Protein AF-A0A2V9H809-F1 (afdb_monomer_lite)

pLDDT: mean 92.18, std 8.25, range [39.31, 98.19]

Secondary structure (DSSP, 8-state):
-TT------------S--B-EEEEE-SS-PPPTTPPEEEEEESSBGGGTB-EEEEEEEEEEE--SS-GGG-EEEEEEEEEEEEEE-GGGSSS---EEETTEEEEEP--TTBEEEEEEEEEETTEEEEEEEE--B-TT--

Radius of gyration: 18.17 Å; chains: 1; bounding box: 41×40×56 Å

Sequence (139 aa):
MLAGRPATEQCIVIDGVNFLNNADIDGQNLPPAGAPNIMMAAGGTQLTEIFDDDGIYFWKVHVDWNNPANTKANGPVKINVAPYHYLCNGQLTSCVPQPSTERRLDVQGDKIMQRLVYRKIAGHESIVAAHSVATQGGG

Foldseek 3Di:
DVVPDDDDDADDDDPQFFDKAWEDEDDDDDDPPPFFIKIKFDDFHLVVLGFKDQWIWIWGFDQDPPDSVPGDTDDGDTDGHHIFGFDVSAFPDFPADDPPDPGGDTHHQRTWDPDFYWDADPNDIDTDIDHDTDDPPDD

Structure (mmCIF, N/CA/C/O backbone):
data_AF-A0A2V9H809-F1
#
_entry.id   AF-A0A2V9H809-F1
#
loop_
_atom_site.group_PDB
_atom_site.id
_atom_site.type_symbol
_atom_site.label_atom_id
_atom_site.label_alt_id
_atom_site.label_comp_id
_atom_site.label_asym_id
_atom_site.label_entity_id
_atom_site.label_seq_id
_atom_site.pdbx_PDB_ins_code
_atom_site.Cartn_x
_atom_site.Cartn_y
_atom_site.Cartn_z
_atom_site.occupancy
_atom_site.B_iso_or_equiv
_atom_site.auth_seq_id
_atom_site.auth_comp_id
_atom_site.auth_asym_id
_atom_site.auth_atom_id
_atom_site.pdbx_PDB_model_num
ATOM 1 N N . MET A 1 1 ? -16.547 19.263 5.463 1.00 62.09 1 MET A N 1
ATOM 2 C CA . MET A 1 1 ? -16.317 18.611 4.156 1.00 62.09 1 MET A CA 1
ATOM 3 C C . MET A 1 1 ? -17.289 19.096 3.080 1.00 62.09 1 MET A C 1
ATOM 5 O O . MET A 1 1 ? -16.838 19.861 2.250 1.00 62.09 1 MET A O 1
ATOM 9 N N . LEU A 1 2 ? -18.600 18.809 3.108 1.00 78.19 2 LEU A N 1
ATOM 10 C CA . LEU A 1 2 ? -19.526 19.343 2.076 1.00 78.19 2 LEU A CA 1
ATOM 11 C C . LEU A 1 2 ? -19.952 20.809 2.292 1.00 78.19 2 LEU A C 1
ATOM 13 O O . LEU A 1 2 ? -20.200 21.531 1.337 1.00 78.19 2 LEU A O 1
ATOM 17 N N . ALA A 1 3 ? -19.994 21.265 3.546 1.00 89.12 3 ALA A N 1
ATOM 18 C CA . ALA A 1 3 ? -20.375 22.636 3.906 1.00 89.12 3 ALA A CA 1
ATOM 19 C C . ALA A 1 3 ? -19.175 23.589 4.114 1.00 89.12 3 ALA A C 1
ATOM 21 O O . ALA A 1 3 ? -19.344 24.644 4.716 1.00 89.12 3 ALA A O 1
ATOM 22 N N . GLY A 1 4 ? -17.952 23.190 3.732 1.00 90.75 4 GLY A N 1
ATOM 23 C CA . GLY A 1 4 ? -16.748 24.038 3.839 1.00 90.75 4 GLY A CA 1
ATOM 24 C C . GLY A 1 4 ? -16.302 24.437 5.256 1.00 90.75 4 GLY A C 1
ATOM 25 O O . GLY A 1 4 ? -15.462 25.314 5.411 1.00 90.75 4 GLY A O 1
ATOM 26 N N . ARG A 1 5 ? -16.861 23.826 6.306 1.00 93.06 5 ARG A N 1
ATOM 27 C CA . ARG A 1 5 ? -16.477 24.107 7.700 1.00 93.06 5 ARG A CA 1
ATOM 28 C C . ARG A 1 5 ? -15.109 23.499 8.048 1.00 93.06 5 ARG A C 1
ATOM 30 O O . ARG A 1 5 ? -14.780 22.465 7.454 1.00 93.06 5 ARG A O 1
ATOM 37 N N . PRO A 1 6 ? -14.376 24.070 9.029 1.00 91.12 6 PRO A N 1
ATOM 38 C CA . PRO A 1 6 ? -13.157 23.469 9.565 1.00 91.12 6 PRO A CA 1
ATOM 39 C C . PRO A 1 6 ? -13.363 21.995 9.926 1.00 91.12 6 PRO A C 1
ATOM 41 O O . PRO A 1 6 ? -14.422 21.619 10.436 1.00 91.12 6 PRO A O 1
ATOM 44 N N . ALA A 1 7 ? -12.358 21.173 9.644 1.00 89.06 7 ALA A N 1
ATOM 45 C CA . ALA A 1 7 ? -12.336 19.751 9.956 1.00 89.06 7 ALA A CA 1
ATOM 46 C C . ALA A 1 7 ? -11.057 19.420 10.727 1.00 89.06 7 ALA A C 1
ATOM 48 O O . ALA A 1 7 ? -10.037 20.086 10.559 1.00 89.06 7 ALA A O 1
ATOM 49 N N . THR A 1 8 ? -11.129 18.399 11.573 1.00 89.50 8 THR A N 1
ATOM 50 C CA . THR A 1 8 ? -9.966 17.802 12.227 1.00 89.50 8 THR A CA 1
ATOM 51 C C . THR A 1 8 ? -9.469 16.619 11.402 1.00 89.50 8 THR A C 1
ATOM 53 O O . THR A 1 8 ? -10.262 15.911 10.779 1.00 89.50 8 THR A O 1
ATOM 56 N N . GLU A 1 9 ? -8.158 16.393 11.411 1.00 92.12 9 GLU A N 1
ATOM 57 C CA . GLU A 1 9 ? -7.523 15.230 10.791 1.00 92.12 9 GLU A CA 1
ATOM 58 C C . GLU A 1 9 ? -6.769 14.399 11.833 1.00 92.12 9 GLU A C 1
ATOM 60 O O . GLU A 1 9 ? -6.405 14.889 12.904 1.00 92.12 9 GLU A O 1
ATOM 65 N N . GLN A 1 10 ? -6.588 13.117 11.528 1.00 93.00 10 GLN A N 1
ATOM 66 C CA . GLN A 1 10 ? -5.767 12.187 12.293 1.00 93.00 10 GLN A CA 1
ATOM 67 C C . GLN A 1 10 ? -4.742 11.595 11.331 1.00 93.00 10 GLN A C 1
ATOM 69 O O . GLN A 1 10 ? -5.122 11.040 10.299 1.00 93.00 10 GLN A O 1
ATOM 74 N N . CYS A 1 11 ? -3.461 11.718 11.666 1.00 92.19 11 CYS A N 1
ATOM 75 C CA . CYS A 1 11 ? -2.364 11.348 10.778 1.00 92.19 11 CYS A CA 1
ATOM 76 C C . CYS A 1 11 ? -1.537 10.223 11.400 1.00 92.19 11 CYS A C 1
ATOM 78 O O . CYS A 1 11 ? -1.145 10.297 12.563 1.00 92.19 11 CYS A O 1
ATOM 80 N N . ILE A 1 12 ? -1.256 9.192 10.606 1.00 93.06 12 ILE A N 1
ATOM 81 C CA . ILE A 1 12 ? -0.362 8.088 10.959 1.00 93.06 12 ILE A CA 1
ATOM 82 C C . ILE A 1 12 ? 0.718 8.034 9.883 1.00 93.06 12 ILE A C 1
ATOM 84 O O . ILE A 1 12 ? 0.398 8.038 8.695 1.00 93.06 12 ILE A O 1
ATOM 88 N N . VAL A 1 13 ? 1.982 7.964 10.293 1.00 92.56 13 VAL A N 1
ATOM 89 C CA . VAL A 1 13 ? 3.104 7.754 9.374 1.00 92.56 13 VAL A CA 1
ATOM 90 C C . VAL A 1 13 ? 3.405 6.260 9.312 1.00 92.56 13 VAL A C 1
ATOM 92 O O . VAL A 1 13 ? 3.632 5.629 10.343 1.00 92.56 13 VAL A O 1
ATOM 95 N N . ILE A 1 14 ? 3.395 5.702 8.104 1.00 92.69 14 ILE A N 1
ATOM 96 C CA . ILE A 1 14 ? 3.872 4.349 7.807 1.00 92.69 14 ILE A CA 1
ATOM 97 C C . ILE A 1 14 ? 5.044 4.533 6.847 1.00 92.69 14 ILE A C 1
ATOM 99 O O . ILE A 1 14 ? 4.851 5.032 5.742 1.00 92.69 14 ILE A O 1
ATOM 103 N N . ASP A 1 15 ? 6.247 4.197 7.301 1.00 89.69 15 ASP A N 1
ATOM 104 C CA . ASP A 1 15 ? 7.482 4.386 6.536 1.00 89.69 15 ASP A CA 1
ATOM 105 C C . ASP A 1 15 ? 7.862 3.117 5.757 1.00 89.69 15 ASP A C 1
ATOM 107 O O . ASP A 1 15 ? 7.429 2.014 6.102 1.00 89.69 15 ASP A O 1
ATOM 111 N N . GLY A 1 16 ? 8.671 3.275 4.707 1.00 87.12 16 GLY A N 1
ATOM 112 C CA . GLY A 1 16 ? 9.229 2.162 3.935 1.00 87.12 16 GLY A CA 1
ATOM 113 C C . GLY A 1 16 ? 8.188 1.302 3.214 1.00 87.12 16 GLY A C 1
ATOM 114 O O . GLY A 1 16 ? 8.413 0.111 3.020 1.00 87.12 16 GLY A O 1
ATOM 115 N N . VAL A 1 17 ? 7.044 1.883 2.851 1.00 89.88 17 VAL A N 1
ATOM 116 C CA . VAL A 1 17 ? 5.959 1.213 2.126 1.00 89.88 17 VAL A CA 1
ATOM 117 C C . VAL A 1 17 ? 5.736 1.868 0.765 1.00 89.88 17 VAL A C 1
ATOM 119 O O . VAL A 1 17 ? 5.942 3.072 0.610 1.00 89.88 17 VAL A O 1
ATOM 122 N N . ASN A 1 18 ? 5.285 1.085 -0.219 1.00 88.25 18 ASN A N 1
ATOM 123 C CA . ASN A 1 18 ? 4.789 1.628 -1.484 1.00 88.25 18 ASN A CA 1
ATOM 124 C C . ASN A 1 18 ? 3.419 2.319 -1.295 1.00 88.25 18 ASN A C 1
ATOM 126 O O . ASN A 1 18 ? 3.081 2.862 -0.244 1.00 88.25 18 ASN A O 1
ATOM 130 N N . PHE A 1 19 ? 2.586 2.296 -2.332 1.00 91.94 19 PHE A N 1
ATOM 131 C CA . PHE A 1 19 ? 1.287 2.954 -2.337 1.00 91.94 19 PHE A CA 1
ATOM 132 C C . PHE A 1 19 ? 0.267 2.193 -1.487 1.00 91.94 19 PHE A C 1
ATOM 134 O O . PHE A 1 19 ? -0.110 1.061 -1.794 1.00 91.94 19 PHE A O 1
ATOM 141 N N . LEU A 1 20 ? -0.187 2.852 -0.422 1.00 93.94 20 LEU A N 1
ATOM 142 C CA . LEU A 1 20 ? -1.209 2.361 0.491 1.00 93.94 20 LEU A CA 1
ATOM 143 C C . LEU A 1 20 ? -2.606 2.587 -0.091 1.00 93.94 20 LEU A C 1
ATOM 145 O O . LEU A 1 20 ? -3.042 3.729 -0.253 1.00 93.94 20 LEU A O 1
ATOM 149 N N . ASN A 1 21 ? -3.345 1.505 -0.313 1.00 95.56 21 ASN A N 1
ATOM 150 C CA . ASN A 1 21 ? -4.757 1.580 -0.672 1.00 95.56 21 ASN A CA 1
ATOM 151 C C . ASN A 1 21 ? -5.627 1.195 0.522 1.00 95.56 21 ASN A C 1
ATOM 153 O O . ASN A 1 21 ? -5.323 0.251 1.248 1.00 95.56 21 ASN A O 1
ATOM 157 N N . ASN A 1 22 ? -6.741 1.903 0.701 1.00 95.56 22 ASN A N 1
ATOM 158 C CA . ASN A 1 22 ? -7.767 1.551 1.679 1.00 95.56 22 ASN A CA 1
ATOM 159 C C . ASN A 1 22 ? -8.801 0.621 1.043 1.00 95.56 22 ASN A C 1
ATOM 161 O O . ASN A 1 22 ? -9.184 0.821 -0.112 1.00 95.56 22 ASN A O 1
ATOM 165 N N . ALA A 1 23 ? -9.270 -0.365 1.806 1.00 95.94 23 ALA A N 1
ATOM 166 C CA . ALA A 1 23 ? -10.410 -1.178 1.420 1.00 95.94 23 ALA A CA 1
ATOM 167 C C . ALA A 1 23 ? -11.677 -0.317 1.367 1.00 95.94 23 ALA A C 1
ATOM 169 O O . ALA A 1 23 ? -11.961 0.448 2.287 1.00 95.94 23 ALA A O 1
ATOM 170 N N . ASP A 1 24 ? -12.445 -0.466 0.293 1.00 94.00 24 ASP A N 1
ATOM 171 C CA . ASP A 1 24 ? -13.741 0.180 0.132 1.00 94.00 24 ASP A CA 1
ATOM 172 C C . ASP A 1 24 ? -14.845 -0.872 0.008 1.00 94.00 24 ASP A C 1
ATOM 174 O O . ASP A 1 24 ? -14.655 -1.936 -0.591 1.00 94.00 24 ASP A O 1
ATOM 178 N N . ILE A 1 25 ? -16.000 -0.576 0.596 1.00 94.94 25 ILE A N 1
ATOM 179 C CA . ILE A 1 25 ? -17.137 -1.491 0.652 1.00 94.94 25 ILE A CA 1
ATOM 180 C C . ILE A 1 25 ? -17.813 -1.503 -0.717 1.00 94.94 25 ILE A C 1
ATOM 182 O O . ILE A 1 25 ? -18.140 -0.456 -1.275 1.00 94.94 25 ILE A O 1
ATOM 186 N N . ASP A 1 26 ? -18.047 -2.698 -1.249 1.00 91.94 26 ASP A N 1
ATOM 187 C CA . ASP A 1 26 ? -18.862 -2.894 -2.441 1.00 91.94 26 ASP A CA 1
ATOM 188 C C . ASP A 1 26 ? -20.025 -3.842 -2.132 1.00 91.94 26 ASP A C 1
ATOM 190 O O . ASP A 1 26 ? -19.840 -5.002 -1.750 1.00 91.94 26 ASP A O 1
ATOM 194 N N . GLY A 1 27 ? -21.241 -3.320 -2.272 1.00 89.6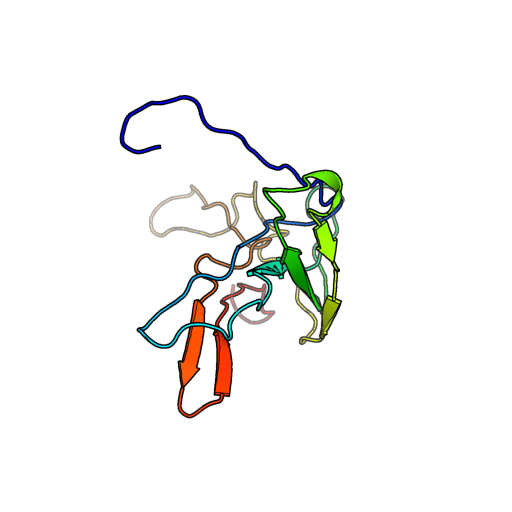9 27 GLY A N 1
ATOM 195 C CA . GLY A 1 27 ? -22.480 -3.966 -1.851 1.00 89.69 27 GLY A CA 1
ATOM 196 C C . GLY A 1 27 ? -23.062 -3.397 -0.552 1.00 89.69 27 GLY A C 1
ATOM 197 O O . GLY A 1 27 ? -22.602 -2.395 -0.013 1.00 89.69 27 GLY A O 1
ATOM 198 N N . GLN A 1 28 ? -24.133 -4.032 -0.070 1.00 91.69 28 GLN A N 1
ATOM 199 C CA . GLN A 1 28 ? -24.921 -3.549 1.077 1.00 91.69 28 GLN A CA 1
ATOM 200 C C . GLN A 1 28 ? -24.543 -4.211 2.410 1.00 91.69 28 GLN A C 1
ATOM 202 O O . GLN A 1 28 ? -24.911 -3.717 3.475 1.00 91.69 28 GLN A O 1
ATOM 207 N N . ASN A 1 29 ? -23.818 -5.331 2.370 1.00 94.12 29 ASN A N 1
ATOM 208 C CA . ASN A 1 29 ? -23.407 -6.039 3.576 1.00 94.12 29 ASN A CA 1
ATOM 209 C C . ASN A 1 29 ? -22.165 -5.375 4.170 1.00 94.12 29 ASN A C 1
ATOM 211 O O . ASN A 1 29 ? -21.072 -5.472 3.614 1.00 94.12 29 ASN A O 1
ATOM 215 N N . LEU A 1 30 ? -22.347 -4.726 5.316 1.00 93.69 30 LEU A N 1
ATOM 216 C CA . LEU A 1 30 ? -21.277 -4.033 6.021 1.00 93.69 30 LEU A CA 1
ATOM 217 C C . LEU A 1 30 ? -20.354 -5.012 6.777 1.00 93.69 30 LEU A C 1
ATOM 219 O O . LEU A 1 30 ? -20.802 -6.093 7.198 1.00 93.69 30 LEU A O 1
ATOM 223 N N . PRO A 1 31 ? -19.088 -4.618 7.016 1.00 94.12 31 PRO A N 1
ATOM 224 C CA . PRO A 1 31 ? -18.249 -5.256 8.020 1.00 94.12 31 PRO A CA 1
ATOM 225 C C . PRO A 1 31 ? -18.933 -5.294 9.396 1.00 94.12 31 PRO A C 1
ATOM 227 O O . PRO A 1 31 ? -19.768 -4.433 9.695 1.00 94.12 31 PRO A O 1
ATOM 230 N N . PRO A 1 32 ? -18.599 -6.270 10.260 1.00 92.62 32 PRO A N 1
ATOM 231 C CA . PRO A 1 32 ? -19.052 -6.270 11.647 1.00 92.62 32 PRO A CA 1
ATOM 232 C C . PRO A 1 32 ? -18.730 -4.947 12.355 1.00 92.62 32 PRO A C 1
ATOM 234 O O . PRO A 1 32 ? -17.702 -4.319 12.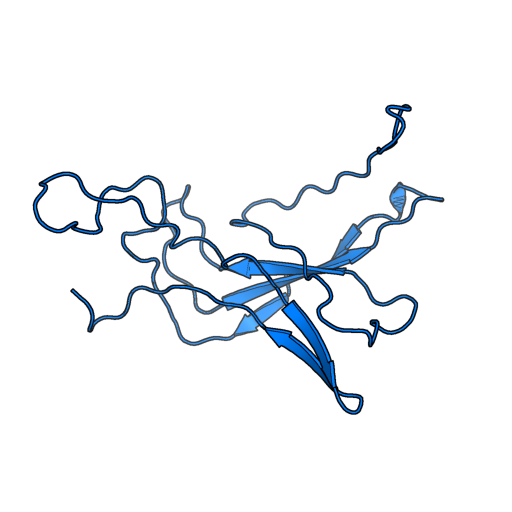095 1.00 92.62 32 PRO A O 1
ATOM 237 N N . ALA A 1 33 ? -19.589 -4.536 13.288 1.00 92.56 33 ALA A N 1
ATOM 238 C CA . ALA A 1 33 ? -19.342 -3.342 14.089 1.00 92.56 33 ALA A CA 1
ATOM 239 C C . ALA A 1 33 ? -17.991 -3.450 14.819 1.00 92.56 33 ALA A C 1
ATOM 241 O O . ALA A 1 33 ? -17.689 -4.468 15.440 1.00 92.56 33 ALA A O 1
ATOM 242 N N . GLY A 1 34 ? -17.178 -2.396 14.729 1.00 90.19 34 GLY A N 1
ATOM 243 C CA . GLY A 1 34 ? -15.836 -2.360 15.316 1.00 90.19 34 GLY A CA 1
ATOM 244 C C . GLY A 1 34 ? -14.741 -3.026 14.475 1.00 90.19 34 GLY A C 1
ATOM 245 O O . GLY A 1 34 ? -13.587 -3.027 14.904 1.00 90.19 34 GLY A O 1
ATOM 246 N N . ALA A 1 35 ? -15.054 -3.561 13.289 1.00 92.88 35 ALA A N 1
ATOM 247 C CA . ALA A 1 35 ? -14.028 -4.044 12.371 1.00 92.88 35 ALA A CA 1
ATOM 248 C C . ALA A 1 35 ? -13.053 -2.905 11.999 1.00 92.88 35 ALA A C 1
ATOM 250 O O . ALA A 1 35 ? -13.493 -1.783 11.729 1.00 92.88 35 ALA A O 1
ATOM 251 N N . PRO A 1 36 ? -11.731 -3.160 11.989 1.00 94.25 36 PRO A N 1
ATOM 252 C CA . PRO A 1 36 ? -10.760 -2.167 11.549 1.00 94.25 36 PRO A CA 1
ATOM 253 C C . PRO A 1 36 ? -10.875 -1.936 10.039 1.00 94.25 36 PRO A C 1
ATOM 255 O O . PRO A 1 36 ? -11.246 -2.842 9.291 1.00 94.25 36 PRO A O 1
ATOM 258 N N . ASN A 1 37 ? -10.467 -0.755 9.579 1.00 95.12 37 ASN A N 1
ATOM 259 C CA . ASN A 1 37 ? -10.218 -0.546 8.157 1.00 95.12 37 ASN A CA 1
ATOM 260 C C . ASN A 1 37 ? -8.972 -1.346 7.746 1.00 95.12 37 ASN A C 1
ATOM 262 O O . ASN A 1 37 ? -7.967 -1.336 8.461 1.00 95.12 37 ASN A O 1
ATOM 266 N N . ILE A 1 38 ? -9.030 -2.034 6.609 1.00 97.06 38 ILE A N 1
ATOM 267 C CA . ILE A 1 38 ? -7.876 -2.749 6.063 1.00 97.06 38 ILE A CA 1
ATOM 268 C C . ILE A 1 38 ? -7.225 -1.877 5.002 1.00 97.06 38 ILE A C 1
ATOM 270 O O . ILE A 1 38 ? -7.868 -1.445 4.050 1.00 97.06 38 ILE A O 1
ATOM 274 N N . MET A 1 39 ? -5.932 -1.648 5.170 1.00 97.06 39 MET A N 1
ATOM 275 C CA . MET A 1 39 ? -5.090 -0.966 4.199 1.00 97.06 39 MET A CA 1
ATOM 276 C C . MET A 1 39 ? -4.088 -1.971 3.645 1.00 97.06 39 MET A C 1
ATOM 278 O O . MET A 1 39 ? -3.553 -2.755 4.426 1.00 97.06 39 MET A O 1
ATOM 282 N N . MET A 1 40 ? -3.846 -1.986 2.335 1.00 97.69 40 MET A N 1
ATOM 283 C CA . MET A 1 40 ? -2.909 -2.926 1.707 1.00 97.69 40 MET A CA 1
ATOM 284 C C . MET A 1 40 ? -1.951 -2.219 0.752 1.00 97.69 40 MET A C 1
ATOM 286 O O . MET A 1 40 ? -2.320 -1.223 0.128 1.00 97.69 40 MET A O 1
ATOM 290 N N . ALA A 1 41 ? -0.748 -2.771 0.616 1.00 96.62 41 ALA A N 1
ATOM 291 C CA . ALA A 1 41 ? 0.264 -2.353 -0.349 1.00 96.62 41 ALA A CA 1
ATOM 292 C C . ALA A 1 41 ? 1.046 -3.563 -0.878 1.00 96.62 41 ALA A C 1
ATOM 294 O O . ALA A 1 41 ? 1.130 -4.607 -0.221 1.00 96.62 41 ALA A O 1
ATOM 295 N N . ALA A 1 42 ? 1.609 -3.416 -2.077 1.00 95.75 42 ALA A N 1
ATOM 296 C CA . ALA A 1 42 ? 2.576 -4.369 -2.605 1.00 95.75 42 ALA A CA 1
ATOM 297 C C . ALA A 1 42 ? 3.881 -4.273 -1.800 1.00 95.75 42 ALA A C 1
ATOM 299 O O . ALA A 1 42 ? 4.199 -3.214 -1.253 1.00 95.75 42 ALA A O 1
ATOM 300 N N . GLY A 1 43 ? 4.608 -5.382 -1.726 1.00 95.50 43 GLY A N 1
ATOM 301 C CA . GLY A 1 43 ? 5.993 -5.443 -1.269 1.00 95.50 43 GLY A CA 1
ATOM 302 C C . GLY A 1 43 ? 7.000 -4.860 -2.246 1.00 95.50 43 GLY A C 1
ATOM 303 O O . GLY A 1 43 ? 6.621 -4.613 -3.383 1.00 95.50 43 GLY A O 1
ATOM 304 N N . GLY A 1 44 ? 8.256 -4.718 -1.814 1.00 94.06 44 GLY A N 1
ATOM 305 C CA . GLY A 1 44 ? 9.329 -3.989 -2.504 1.00 94.06 44 GLY A CA 1
ATOM 306 C C . GLY A 1 44 ? 9.410 -2.513 -2.088 1.00 94.06 44 GLY A C 1
ATOM 307 O O . GLY A 1 44 ? 8.535 -2.022 -1.382 1.00 94.06 44 GLY A O 1
ATOM 308 N N . THR A 1 45 ? 10.440 -1.792 -2.539 1.00 92.56 45 THR A N 1
ATOM 309 C CA . THR A 1 45 ? 10.628 -0.349 -2.288 1.00 92.56 45 THR A CA 1
ATOM 310 C C . THR A 1 45 ? 11.400 0.272 -3.452 1.00 92.56 45 THR A C 1
ATOM 312 O O . THR A 1 45 ? 12.631 0.227 -3.503 1.00 92.56 45 THR A O 1
ATOM 315 N N . GLN A 1 46 ? 10.682 0.880 -4.400 1.00 91.38 46 GLN A N 1
ATOM 316 C CA . GLN A 1 46 ? 11.285 1.338 -5.657 1.00 91.38 46 GLN A CA 1
ATOM 317 C C . GLN A 1 46 ? 12.388 2.389 -5.462 1.00 91.38 46 GLN A C 1
ATOM 319 O O . GLN A 1 46 ? 13.427 2.325 -6.115 1.00 91.38 46 GLN A O 1
ATOM 324 N N . LEU A 1 47 ? 12.181 3.361 -4.567 1.00 90.00 47 LEU A N 1
ATOM 325 C CA . LEU A 1 47 ? 13.138 4.456 -4.346 1.00 90.00 47 LEU A CA 1
ATOM 326 C C . LEU A 1 47 ? 14.468 3.986 -3.735 1.00 90.00 47 LEU A C 1
ATOM 328 O O . LEU A 1 47 ? 15.433 4.745 -3.731 1.00 90.00 47 LEU A O 1
ATOM 332 N N . THR A 1 48 ? 14.523 2.750 -3.235 1.00 92.75 48 THR A N 1
ATOM 333 C CA . THR A 1 48 ? 15.742 2.096 -2.742 1.00 92.75 48 THR A CA 1
ATOM 334 C C . THR A 1 48 ? 16.148 0.907 -3.614 1.00 92.75 48 THR A C 1
ATOM 336 O O . THR A 1 48 ? 16.866 0.031 -3.146 1.00 92.75 48 THR A O 1
ATOM 339 N N . GLU A 1 49 ? 15.662 0.860 -4.856 1.00 93.75 49 GLU A N 1
ATOM 340 C CA . GLU A 1 49 ? 16.002 -0.145 -5.871 1.00 93.75 49 GLU A CA 1
ATOM 341 C C . GLU A 1 49 ? 15.663 -1.599 -5.491 1.00 93.75 49 GLU A C 1
ATOM 343 O O . GLU A 1 49 ? 16.311 -2.545 -5.934 1.00 93.75 49 GLU A O 1
ATOM 348 N N . ILE A 1 50 ? 14.616 -1.793 -4.681 1.00 94.88 50 ILE A N 1
ATOM 349 C CA . ILE A 1 50 ? 14.090 -3.119 -4.337 1.00 94.88 50 ILE A CA 1
ATOM 350 C C . ILE A 1 50 ? 12.822 -3.352 -5.159 1.00 94.88 50 ILE A C 1
ATOM 352 O O . ILE A 1 50 ? 11.769 -2.790 -4.852 1.00 94.88 50 ILE A O 1
ATOM 356 N N . PHE A 1 51 ? 12.928 -4.167 -6.207 1.00 94.81 51 PHE A N 1
ATOM 357 C CA . PHE A 1 51 ? 11.849 -4.396 -7.181 1.00 94.81 51 PHE A CA 1
ATOM 358 C C . PHE A 1 51 ? 11.235 -5.800 -7.109 1.00 94.81 51 PHE A C 1
ATOM 360 O O . PHE A 1 51 ? 10.256 -6.076 -7.802 1.00 94.81 51 PHE A O 1
ATOM 367 N N . ASP A 1 52 ? 11.809 -6.673 -6.282 1.00 95.75 52 ASP A N 1
ATOM 368 C CA . ASP A 1 52 ? 11.367 -8.046 -6.052 1.00 95.75 52 ASP A CA 1
ATOM 369 C C . ASP A 1 52 ? 10.747 -8.182 -4.655 1.00 95.75 52 ASP A C 1
ATOM 371 O O . ASP A 1 52 ? 11.268 -7.634 -3.682 1.00 95.75 52 ASP A O 1
ATOM 375 N N . ASP A 1 53 ? 9.663 -8.947 -4.540 1.00 96.44 53 ASP A N 1
ATOM 376 C CA . ASP A 1 53 ? 9.118 -9.419 -3.260 1.00 96.44 53 ASP A CA 1
ATOM 377 C C . ASP A 1 53 ? 8.272 -10.685 -3.509 1.00 96.44 53 ASP A C 1
ATOM 379 O O . ASP A 1 53 ? 8.000 -11.089 -4.640 1.00 96.44 53 ASP A O 1
ATOM 383 N N . ASP A 1 54 ? 7.846 -11.332 -2.437 1.00 96.62 54 ASP A N 1
ATOM 384 C CA . ASP A 1 54 ? 6.919 -12.465 -2.413 1.00 96.62 54 ASP A CA 1
ATOM 385 C C . ASP A 1 54 ? 5.775 -12.219 -1.407 1.00 96.62 54 ASP A C 1
ATOM 387 O O . ASP A 1 54 ? 5.097 -13.140 -0.942 1.00 96.62 54 ASP A O 1
ATOM 391 N N . GLY A 1 55 ? 5.556 -10.949 -1.053 1.00 96.56 55 GLY A N 1
ATOM 392 C CA . GLY A 1 55 ? 4.577 -10.505 -0.071 1.00 96.56 55 GLY A CA 1
ATOM 393 C C . GLY A 1 55 ? 3.643 -9.410 -0.568 1.00 96.56 55 GLY A C 1
ATOM 394 O O . GLY A 1 55 ? 4.061 -8.425 -1.164 1.00 96.56 55 GLY A O 1
ATOM 395 N N . ILE A 1 56 ? 2.367 -9.538 -0.211 1.00 97.19 56 ILE A N 1
ATOM 396 C CA . ILE A 1 56 ? 1.435 -8.410 -0.129 1.00 97.19 56 ILE A CA 1
ATOM 397 C C . ILE A 1 56 ? 1.234 -8.075 1.344 1.00 97.19 56 ILE A C 1
ATOM 399 O O . ILE A 1 56 ? 1.014 -8.971 2.156 1.00 97.19 56 ILE A O 1
ATOM 403 N N . TYR A 1 57 ? 1.291 -6.802 1.713 1.00 97.56 57 TYR A N 1
ATOM 404 C CA . TYR A 1 57 ? 1.278 -6.389 3.114 1.00 97.56 57 TYR A CA 1
ATOM 405 C C . TYR A 1 57 ? -0.016 -5.668 3.442 1.00 97.56 57 TYR A C 1
ATOM 407 O O . TYR A 1 57 ? -0.528 -4.897 2.628 1.00 97.56 57 TYR A O 1
ATOM 415 N N . PHE A 1 58 ? -0.551 -5.913 4.637 1.00 97.56 58 PHE A N 1
ATOM 416 C CA . PHE A 1 58 ? -1.720 -5.191 5.116 1.00 97.56 58 PHE A CA 1
ATOM 417 C C . PHE A 1 58 ? -1.570 -4.671 6.541 1.00 97.56 58 PHE A C 1
ATOM 419 O O . PHE A 1 58 ? -0.848 -5.229 7.369 1.00 97.56 58 PHE A O 1
ATOM 426 N N . TRP A 1 59 ? -2.327 -3.617 6.827 1.00 97.94 59 TRP A N 1
ATOM 427 C CA . TRP A 1 59 ? -2.449 -2.987 8.131 1.00 97.94 59 TRP A CA 1
ATOM 428 C C . TRP A 1 59 ? -3.915 -2.928 8.540 1.00 97.94 59 TRP A C 1
ATOM 430 O O . TRP A 1 59 ? -4.809 -2.717 7.719 1.00 97.94 59 TRP A O 1
ATOM 440 N N . LYS A 1 60 ? -4.154 -3.083 9.840 1.00 97.38 60 LYS A N 1
ATOM 441 C CA . LYS A 1 60 ? -5.445 -2.818 10.478 1.00 97.38 60 LYS A CA 1
ATOM 442 C C . LYS A 1 60 ? -5.418 -1.403 11.034 1.00 97.38 60 LYS A C 1
ATOM 444 O O . LYS A 1 60 ? -4.741 -1.151 12.032 1.00 97.38 60 LYS A O 1
ATOM 449 N N . VAL A 1 61 ? -6.150 -0.502 10.398 1.00 96.44 61 VAL A N 1
ATOM 450 C CA . VAL A 1 61 ? -6.243 0.905 10.779 1.00 96.44 61 VAL A CA 1
ATOM 451 C C . VAL A 1 61 ? -7.468 1.118 11.658 1.00 96.44 61 VAL A C 1
ATOM 453 O O . VAL A 1 61 ? -8.585 0.723 11.316 1.00 96.44 61 VAL A O 1
ATOM 456 N N . HIS A 1 62 ? -7.246 1.757 12.800 1.00 94.69 62 HIS A N 1
ATOM 457 C CA . HIS A 1 62 ? -8.283 2.182 13.724 1.00 94.69 62 HIS A CA 1
ATOM 458 C C . HIS A 1 62 ? -8.108 3.670 14.022 1.00 94.69 62 HIS A C 1
ATOM 460 O O . HIS A 1 62 ? -7.009 4.100 14.370 1.00 94.69 62 HIS A O 1
ATOM 466 N N . VAL A 1 63 ? -9.194 4.432 13.897 1.00 93.94 63 VAL A N 1
ATOM 467 C CA . VAL A 1 63 ? -9.239 5.861 14.221 1.00 93.94 63 VAL A CA 1
ATOM 468 C C . VAL A 1 63 ? -10.121 6.053 15.447 1.00 93.94 63 VAL A C 1
ATOM 470 O O . VAL A 1 63 ? -11.271 5.613 15.451 1.00 93.94 63 VAL A O 1
ATOM 473 N N . ASP A 1 64 ? -9.589 6.733 16.457 1.00 93.06 64 ASP A N 1
ATOM 474 C CA . ASP A 1 64 ? -10.306 7.131 17.665 1.00 93.06 64 ASP A CA 1
ATOM 475 C C . ASP A 1 64 ? -10.389 8.662 17.708 1.00 93.06 64 ASP A C 1
ATOM 477 O O . ASP A 1 64 ? -9.415 9.364 17.977 1.00 93.06 64 ASP A O 1
ATOM 481 N N . TRP A 1 65 ? -11.578 9.185 17.409 1.00 91.94 65 TRP A N 1
ATOM 482 C CA . TRP A 1 65 ? -11.838 10.625 17.400 1.00 91.94 65 TRP A CA 1
ATOM 483 C C . TRP A 1 65 ? -12.011 11.219 18.802 1.00 91.94 65 TRP A C 1
ATOM 485 O O . TRP A 1 65 ? -11.883 12.431 18.959 1.00 91.94 65 TRP A O 1
ATOM 495 N N . ASN A 1 66 ? -12.302 10.390 19.811 1.00 94.81 66 ASN A N 1
ATOM 496 C CA . ASN A 1 66 ? -12.449 10.840 21.195 1.00 94.81 66 ASN A CA 1
ATOM 497 C C . ASN A 1 66 ? -11.087 10.921 21.887 1.00 94.81 66 ASN A C 1
ATOM 499 O O . ASN A 1 66 ? -10.846 11.833 22.676 1.00 94.81 66 ASN A O 1
ATOM 503 N N . ASN A 1 67 ? -10.196 9.977 21.580 1.00 95.25 67 ASN A N 1
ATOM 504 C CA . ASN A 1 67 ? -8.822 9.966 22.056 1.00 95.25 67 ASN A CA 1
ATOM 505 C C . ASN A 1 67 ? -7.840 9.762 20.888 1.00 95.25 67 ASN A C 1
ATOM 507 O O . ASN A 1 67 ? -7.465 8.626 20.595 1.00 95.25 67 ASN A O 1
ATOM 511 N N . PRO A 1 68 ? -7.359 10.854 20.262 1.00 94.12 68 PRO A N 1
ATOM 512 C CA . PRO A 1 68 ? -6.400 10.814 19.157 1.00 94.12 68 PRO A CA 1
ATOM 513 C C . PRO A 1 68 ? -5.173 9.922 19.391 1.00 94.12 68 PRO A C 1
ATOM 515 O O . PRO A 1 68 ? -4.693 9.285 18.457 1.00 94.12 68 PRO A O 1
ATOM 518 N N . ALA A 1 69 ? -4.693 9.808 20.636 1.00 94.31 69 ALA A N 1
ATOM 519 C CA . ALA A 1 69 ? -3.538 8.973 20.977 1.00 94.31 69 ALA A CA 1
ATOM 520 C C . ALA A 1 69 ? -3.789 7.462 20.792 1.00 94.31 69 ALA A C 1
ATOM 522 O O . ALA A 1 69 ? -2.839 6.683 20.730 1.00 94.31 69 ALA A O 1
ATOM 523 N N . ASN A 1 70 ? -5.053 7.037 20.695 1.00 94.31 70 ASN A N 1
ATOM 524 C CA . ASN A 1 70 ? -5.434 5.653 20.417 1.00 94.31 70 ASN A CA 1
ATOM 525 C C . ASN A 1 70 ? -5.527 5.338 18.912 1.00 94.31 70 ASN A C 1
ATOM 527 O O . ASN A 1 70 ? -5.679 4.164 18.552 1.00 94.31 70 ASN A O 1
ATOM 531 N N . THR A 1 71 ? -5.446 6.347 18.037 1.00 95.19 71 THR A N 1
ATOM 532 C CA . THR A 1 71 ? -5.454 6.163 16.580 1.00 95.19 71 THR A CA 1
ATOM 533 C C . THR A 1 71 ? -4.164 5.480 16.136 1.00 95.19 71 THR A C 1
ATOM 535 O O . THR A 1 71 ? -3.066 5.947 16.430 1.00 95.19 71 THR A O 1
ATOM 538 N N . LYS A 1 72 ? -4.284 4.342 15.443 1.00 95.31 72 LYS A N 1
ATOM 539 C CA . LYS A 1 72 ? -3.133 3.505 15.077 1.00 95.31 72 LYS A CA 1
ATOM 540 C C . LYS A 1 72 ? -3.374 2.648 13.843 1.00 95.31 72 LYS A C 1
ATOM 542 O O . LYS A 1 72 ? -4.492 2.201 13.581 1.00 95.31 72 LYS A O 1
ATOM 547 N N . ALA A 1 73 ? -2.286 2.354 13.138 1.00 96.69 73 ALA A N 1
ATOM 548 C CA . ALA A 1 73 ? -2.216 1.328 12.108 1.00 96.69 73 ALA A CA 1
ATOM 549 C C . ALA A 1 73 ? -1.376 0.163 12.643 1.00 96.69 73 ALA A C 1
ATOM 551 O O . ALA A 1 73 ? -0.184 0.314 12.887 1.00 96.69 73 ALA A O 1
ATOM 552 N N . ASN A 1 74 ? -1.998 -0.996 12.852 1.00 96.69 74 ASN A N 1
ATOM 553 C CA . ASN A 1 74 ? -1.294 -2.194 13.309 1.00 96.69 74 ASN A CA 1
ATOM 554 C C . ASN A 1 74 ? -0.870 -3.033 12.100 1.00 96.69 74 ASN A C 1
ATOM 556 O O . ASN A 1 74 ? -1.725 -3.426 11.305 1.00 96.69 74 ASN A O 1
ATOM 560 N N . GLY A 1 75 ? 0.422 -3.330 11.984 1.00 95.12 75 GLY A N 1
ATOM 561 C CA . GLY A 1 75 ? 1.013 -4.084 10.879 1.00 95.12 75 GLY A CA 1
ATOM 562 C C . GLY A 1 75 ? 2.484 -3.693 10.659 1.00 95.12 75 GLY A C 1
ATOM 563 O O . GLY A 1 75 ? 3.062 -3.059 11.542 1.00 95.12 75 GLY A O 1
ATOM 564 N N . PRO A 1 76 ? 3.070 -4.030 9.496 1.00 96.56 76 PRO A N 1
ATOM 565 C CA . PRO A 1 76 ? 2.455 -4.830 8.438 1.00 96.56 76 PRO A CA 1
ATOM 566 C C . PRO A 1 76 ? 2.272 -6.295 8.839 1.00 96.56 76 PRO A C 1
ATOM 568 O O . PRO A 1 76 ? 3.047 -6.854 9.610 1.00 96.56 76 PRO A O 1
ATOM 571 N N . VAL A 1 77 ? 1.265 -6.936 8.258 1.00 97.81 77 VAL A N 1
ATOM 572 C CA . VAL A 1 77 ? 1.152 -8.396 8.205 1.00 97.81 77 VAL A CA 1
ATOM 573 C C . VAL A 1 77 ? 1.380 -8.829 6.763 1.00 97.81 77 VAL A C 1
ATOM 575 O O . VAL A 1 77 ? 0.721 -8.319 5.857 1.00 97.81 77 VAL A O 1
ATOM 578 N N . LYS A 1 78 ? 2.314 -9.762 6.554 1.00 97.81 78 LYS A N 1
ATOM 579 C CA . LYS A 1 78 ? 2.646 -10.306 5.234 1.00 97.81 78 LYS A CA 1
ATOM 580 C C . LYS A 1 78 ? 1.657 -11.401 4.831 1.00 97.81 78 LYS A C 1
ATOM 582 O O . LYS A 1 78 ? 1.429 -12.350 5.580 1.00 97.81 78 LYS A O 1
ATOM 587 N N . ILE A 1 79 ? 1.101 -11.272 3.635 1.00 97.88 79 ILE A N 1
ATOM 588 C CA . ILE A 1 79 ? 0.379 -12.310 2.903 1.00 97.88 79 ILE A CA 1
ATOM 589 C C . ILE A 1 79 ? 1.355 -12.868 1.876 1.00 97.88 79 ILE A C 1
ATOM 591 O O . ILE A 1 79 ? 1.737 -12.167 0.940 1.00 97.88 79 ILE A O 1
ATOM 595 N N . ASN A 1 80 ? 1.756 -14.122 2.062 1.00 98.19 80 ASN A N 1
ATOM 596 C CA . ASN A 1 80 ? 2.659 -14.790 1.132 1.00 98.19 80 ASN A CA 1
ATOM 597 C C . ASN A 1 80 ? 1.963 -15.009 -0.216 1.00 98.19 80 ASN A C 1
ATOM 599 O O . ASN A 1 80 ? 0.842 -15.523 -0.272 1.00 98.19 80 ASN A O 1
ATOM 603 N N . VAL A 1 81 ? 2.653 -14.641 -1.288 1.00 96.25 81 VAL A N 1
ATOM 604 C CA . VAL A 1 81 ? 2.260 -14.861 -2.682 1.00 96.25 81 VAL A CA 1
ATOM 605 C C . VAL A 1 81 ? 3.427 -15.505 -3.436 1.00 96.25 81 VAL A C 1
ATOM 607 O O . VAL A 1 81 ? 4.481 -15.767 -2.860 1.00 96.25 81 VAL A O 1
ATOM 610 N N . ALA A 1 82 ? 3.247 -15.818 -4.719 1.00 95.44 82 ALA A N 1
ATOM 611 C CA . ALA A 1 82 ? 4.379 -16.227 -5.546 1.00 95.44 82 ALA A CA 1
ATOM 612 C C . ALA A 1 82 ? 5.380 -15.059 -5.685 1.00 95.44 82 ALA A C 1
ATOM 614 O O . ALA A 1 82 ? 4.924 -13.915 -5.769 1.00 95.44 82 ALA A O 1
ATOM 615 N N . PRO A 1 83 ? 6.700 -15.325 -5.754 1.00 95.56 83 PRO A N 1
ATOM 616 C CA . PRO A 1 83 ? 7.688 -14.288 -6.024 1.00 95.56 83 PRO A CA 1
ATOM 617 C C . PRO A 1 83 ? 7.351 -13.520 -7.296 1.00 95.56 83 PRO A C 1
ATOM 619 O O . PRO A 1 83 ? 6.942 -14.109 -8.303 1.00 95.56 83 PRO A O 1
ATOM 622 N N . TYR A 1 84 ? 7.537 -12.211 -7.251 1.00 94.31 84 TYR A N 1
ATOM 623 C CA . TYR A 1 84 ? 7.265 -11.326 -8.364 1.00 94.31 84 TYR A CA 1
ATOM 624 C C . TYR A 1 84 ? 8.322 -10.233 -8.464 1.00 94.31 84 TYR A C 1
ATOM 626 O O . TYR A 1 84 ? 8.981 -9.890 -7.487 1.00 94.31 84 TYR A O 1
ATOM 634 N N . HIS A 1 85 ? 8.414 -9.659 -9.659 1.00 95.06 85 HIS A N 1
ATOM 635 C CA . HIS A 1 85 ? 9.221 -8.485 -9.955 1.00 95.06 85 HIS A CA 1
ATOM 636 C C . HIS A 1 85 ? 8.310 -7.381 -10.497 1.00 95.06 85 HIS A C 1
ATOM 638 O O . HIS A 1 85 ? 7.343 -7.674 -11.211 1.00 95.06 85 HIS A O 1
ATOM 644 N N . TYR A 1 86 ? 8.589 -6.117 -10.195 1.00 94.31 86 TYR A N 1
ATOM 645 C CA . TYR A 1 86 ? 7.857 -5.006 -10.803 1.00 94.31 86 TYR A CA 1
ATOM 646 C C . TYR A 1 86 ? 8.076 -4.967 -12.312 1.00 94.31 86 TYR A C 1
ATOM 648 O O . TYR A 1 86 ? 9.204 -5.047 -12.794 1.00 94.31 86 TYR A O 1
ATOM 656 N N . LEU A 1 87 ? 7.009 -4.760 -13.087 1.00 91.94 87 LEU A N 1
ATOM 657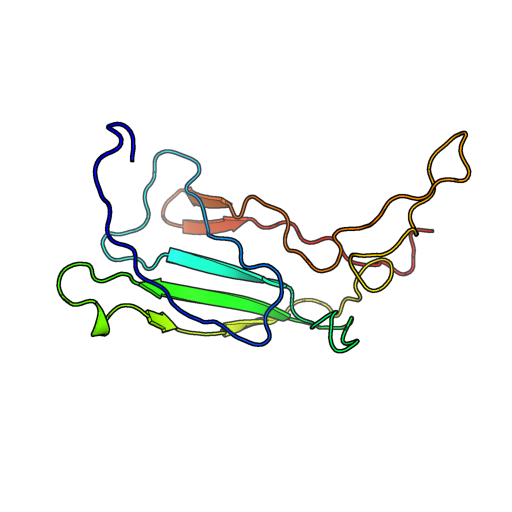 C CA . LEU A 1 87 ? 7.186 -4.456 -14.505 1.00 91.94 87 LEU A CA 1
ATOM 658 C C . LEU A 1 87 ? 8.066 -3.205 -14.631 1.00 91.94 87 LEU A C 1
ATOM 660 O O . LEU A 1 87 ? 7.780 -2.189 -14.004 1.00 91.94 87 LEU A O 1
ATOM 664 N N . CYS A 1 88 ? 9.144 -3.312 -15.408 1.00 92.56 88 CYS A N 1
ATOM 665 C CA . CYS A 1 88 ? 10.111 -2.241 -15.651 1.00 92.56 88 CYS A CA 1
ATOM 666 C C . CYS A 1 88 ? 10.705 -1.594 -14.397 1.00 92.56 88 CYS A C 1
ATOM 668 O O . CYS A 1 88 ? 10.971 -0.398 -14.418 1.00 92.56 88 CYS A O 1
ATOM 670 N N . ASN A 1 89 ? 10.908 -2.348 -13.316 1.00 93.69 89 ASN A N 1
ATOM 671 C CA . ASN A 1 89 ? 11.398 -1.809 -12.044 1.00 93.69 89 ASN A CA 1
ATOM 672 C C . ASN A 1 89 ? 10.447 -0.770 -11.404 1.00 93.69 89 ASN A C 1
ATOM 674 O O . ASN A 1 89 ? 10.860 -0.019 -10.525 1.00 93.69 89 ASN A O 1
ATOM 678 N N . GLY A 1 90 ? 9.172 -0.734 -11.815 1.00 92.44 90 GLY A N 1
ATOM 679 C CA . GLY A 1 90 ? 8.142 0.146 -11.258 1.00 92.44 90 GLY A CA 1
ATOM 680 C C . GLY A 1 90 ? 7.905 1.441 -12.054 1.00 92.44 90 GLY A C 1
ATOM 681 O O . GLY A 1 90 ? 8.148 1.509 -13.258 1.00 92.44 90 GLY A O 1
ATOM 682 N N . GLN A 1 91 ? 7.348 2.451 -11.386 1.00 91.62 91 GLN A N 1
ATOM 683 C CA . GLN A 1 91 ? 7.011 3.771 -11.941 1.00 91.62 91 GLN A CA 1
ATOM 684 C C . GLN A 1 91 ? 8.228 4.654 -12.230 1.00 91.62 91 GLN A C 1
ATOM 686 O O . GLN A 1 91 ? 9.363 4.317 -11.902 1.00 91.62 91 GLN A O 1
ATOM 691 N N . LEU A 1 92 ? 7.977 5.842 -12.789 1.00 92.44 92 LEU A N 1
ATOM 692 C CA . LEU A 1 92 ? 9.008 6.793 -13.221 1.00 92.44 92 LEU A CA 1
ATOM 693 C C . LEU A 1 92 ? 9.895 6.224 -14.336 1.00 92.44 92 LEU A C 1
ATOM 695 O O . LEU A 1 92 ? 11.064 6.587 -14.473 1.00 92.44 92 LEU A O 1
ATOM 699 N N . THR A 1 93 ? 9.322 5.350 -15.157 1.00 90.94 93 THR A N 1
ATOM 700 C CA . THR A 1 93 ? 9.977 4.741 -16.307 1.00 90.94 93 THR A CA 1
ATOM 701 C C . THR A 1 93 ? 9.277 5.120 -17.612 1.00 90.94 93 THR A C 1
ATOM 703 O O . THR A 1 93 ? 8.340 5.916 -17.676 1.00 90.94 93 THR A O 1
ATOM 706 N N . SER A 1 94 ? 9.814 4.648 -18.731 1.00 93.50 94 SER A N 1
ATOM 707 C CA . SER A 1 94 ? 9.235 4.838 -20.063 1.00 93.50 94 SER A CA 1
ATOM 708 C C . SER A 1 94 ? 9.511 3.577 -20.861 1.00 93.50 94 SER A C 1
ATOM 710 O O . SER A 1 94 ? 10.388 3.550 -21.720 1.00 93.50 94 SER A O 1
ATOM 712 N N . CYS A 1 95 ? 8.812 2.499 -20.511 1.00 91.25 95 CYS A N 1
ATOM 713 C CA . CYS A 1 95 ? 9.180 1.154 -20.940 1.00 91.25 95 CYS A CA 1
ATOM 714 C C . CYS A 1 95 ? 8.098 0.436 -21.753 1.00 91.25 95 CYS A C 1
ATOM 716 O O . CYS A 1 95 ? 8.443 -0.401 -22.586 1.00 91.25 95 CYS A O 1
ATOM 718 N N . VAL A 1 96 ? 6.816 0.777 -21.606 1.00 92.56 96 VAL A N 1
ATOM 719 C CA . VAL A 1 96 ? 5.752 0.081 -22.344 1.00 92.56 96 VAL A CA 1
ATOM 720 C C . VAL A 1 96 ? 5.593 0.710 -23.731 1.00 92.56 96 VAL A C 1
ATOM 722 O O . VAL A 1 96 ? 5.359 1.920 -23.820 1.00 92.56 9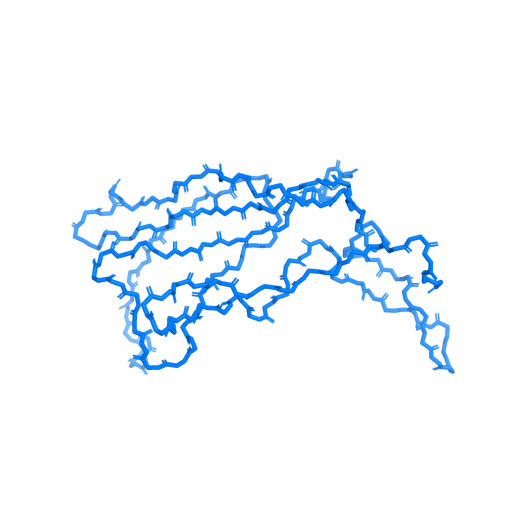6 VAL A O 1
ATOM 725 N N . PRO A 1 97 ? 5.764 -0.058 -24.824 1.00 94.31 97 PRO A N 1
ATOM 726 C CA . PRO A 1 97 ? 5.634 0.465 -26.180 1.00 94.31 97 PRO A CA 1
ATOM 727 C C . PRO A 1 97 ? 4.178 0.815 -26.511 1.00 94.31 97 PRO A C 1
ATOM 729 O O . PRO A 1 97 ? 3.239 0.226 -25.978 1.00 94.31 97 PRO A O 1
ATOM 732 N N . GLN A 1 98 ? 3.996 1.760 -27.433 1.00 94.25 98 GLN A N 1
ATOM 733 C CA . GLN A 1 98 ? 2.689 2.147 -27.962 1.00 94.25 98 GLN A CA 1
ATOM 734 C C . GLN A 1 98 ? 2.683 2.006 -29.489 1.00 94.25 98 GLN A C 1
ATOM 736 O O . GLN A 1 98 ? 3.692 2.307 -30.130 1.00 94.25 98 GLN A O 1
ATOM 741 N N . PRO A 1 99 ? 1.567 1.582 -30.105 1.00 96.00 99 PRO A N 1
ATOM 742 C CA . PRO A 1 99 ? 1.464 1.541 -31.557 1.00 96.00 99 PRO A CA 1
ATOM 743 C C . PRO A 1 99 ? 1.683 2.922 -32.1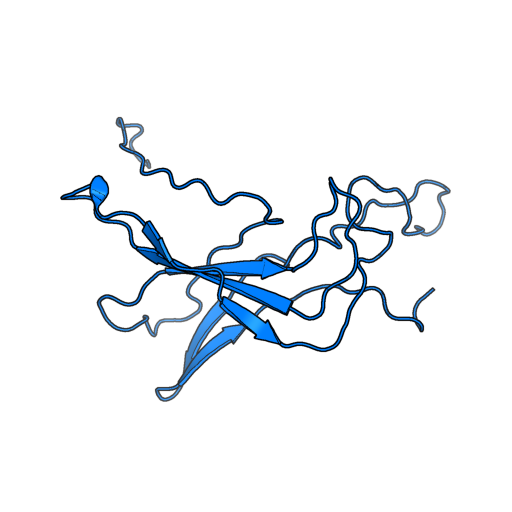87 1.00 96.00 99 PRO A C 1
ATOM 745 O O . PRO A 1 99 ? 1.148 3.923 -31.715 1.00 96.00 99 PRO A O 1
ATOM 748 N N . SER A 1 100 ? 2.406 2.957 -33.307 1.00 96.12 100 SER A N 1
ATOM 749 C CA . SER A 1 100 ? 2.587 4.154 -34.147 1.00 96.12 100 SER A CA 1
ATOM 750 C C . SER A 1 100 ? 3.313 5.338 -33.486 1.00 96.12 100 SER A C 1
ATOM 752 O O . SER A 1 100 ? 3.197 6.464 -33.965 1.00 96.12 100 SER A O 1
ATOM 754 N N . THR A 1 101 ? 4.068 5.119 -32.405 1.00 97.12 101 THR A N 1
ATOM 755 C CA . THR A 1 101 ? 4.909 6.155 -31.785 1.00 97.12 101 THR A CA 1
ATOM 756 C C . THR A 1 101 ? 6.132 5.556 -31.093 1.00 97.12 101 THR A C 1
ATOM 758 O O . THR A 1 101 ? 6.089 4.440 -30.583 1.00 97.12 101 THR A O 1
ATOM 761 N N . GLU A 1 102 ? 7.222 6.320 -31.033 1.00 95.69 102 GLU A N 1
ATOM 762 C CA . GLU A 1 102 ? 8.408 5.974 -30.238 1.00 95.69 102 GLU A CA 1
ATOM 763 C C . GLU A 1 102 ? 8.240 6.339 -28.753 1.00 95.69 102 GLU A C 1
ATOM 765 O O . GLU A 1 102 ? 9.012 5.889 -27.904 1.00 95.69 102 GLU A O 1
ATOM 770 N N . ARG A 1 103 ? 7.220 7.142 -28.399 1.00 96.06 103 ARG A N 1
ATOM 771 C CA . ARG A 1 103 ? 6.957 7.507 -27.003 1.00 96.06 103 ARG A CA 1
ATOM 772 C C . ARG A 1 103 ? 6.424 6.301 -26.232 1.00 96.06 103 ARG A C 1
ATOM 774 O O . ARG A 1 103 ? 5.355 5.776 -26.534 1.00 96.06 103 ARG A O 1
ATOM 781 N N . ARG A 1 104 ? 7.126 5.925 -25.166 1.00 96.06 104 ARG A N 1
ATOM 782 C CA . ARG A 1 104 ? 6.742 4.826 -24.271 1.00 96.06 104 ARG A CA 1
ATOM 783 C C . ARG A 1 104 ? 5.945 5.336 -23.068 1.00 96.06 104 ARG A C 1
ATOM 785 O O . ARG A 1 104 ? 6.071 6.505 -22.688 1.00 96.06 104 ARG A O 1
ATOM 792 N N . LEU A 1 105 ? 5.107 4.465 -22.510 1.00 95.12 105 LEU A N 1
ATOM 793 C CA . LEU A 1 105 ? 4.333 4.728 -21.298 1.00 95.12 105 LEU A CA 1
ATOM 794 C C . LEU A 1 105 ? 5.155 4.397 -20.054 1.00 95.12 105 LEU A C 1
ATOM 796 O O . LEU A 1 105 ? 5.971 3.468 -20.056 1.00 95.12 105 LEU A O 1
ATOM 800 N N . ASP A 1 106 ? 4.891 5.163 -19.002 1.00 93.62 106 ASP A N 1
ATOM 801 C CA . ASP A 1 106 ? 5.251 4.789 -17.641 1.00 93.62 106 ASP A CA 1
ATOM 802 C C . ASP A 1 106 ? 4.348 3.645 -17.165 1.00 93.62 106 ASP A C 1
ATOM 804 O O . ASP A 1 106 ? 3.200 3.514 -17.605 1.00 93.62 106 ASP A O 1
ATOM 808 N N . VAL A 1 107 ? 4.863 2.825 -16.259 1.00 90.56 107 VAL A N 1
ATOM 809 C CA . VAL A 1 107 ? 4.103 1.751 -15.619 1.00 90.56 107 VAL A CA 1
ATOM 810 C C . VAL A 1 107 ? 3.824 2.107 -14.172 1.00 90.56 107 VAL A C 1
ATOM 812 O O . VAL A 1 107 ? 4.537 2.870 -13.549 1.00 90.56 107 VAL A O 1
ATOM 815 N N . GLN A 1 108 ? 2.769 1.540 -13.603 1.00 91.06 108 GLN A N 1
ATOM 816 C CA . GLN A 1 108 ? 2.495 1.654 -12.169 1.00 91.06 108 GLN A CA 1
ATOM 817 C C . GLN A 1 108 ? 2.681 0.286 -11.513 1.00 91.06 108 GLN A C 1
ATOM 819 O O . GLN A 1 108 ? 1.763 -0.248 -10.898 1.00 91.06 108 GLN A O 1
ATOM 824 N N . GLY A 1 109 ? 3.849 -0.319 -11.757 1.00 90.25 109 GLY A N 1
ATOM 825 C CA . GLY A 1 109 ? 4.167 -1.690 -11.345 1.00 90.25 109 GLY A CA 1
ATOM 826 C C . GLY A 1 109 ? 4.429 -1.854 -9.847 1.00 90.25 109 GLY A C 1
ATOM 827 O O . GLY A 1 109 ? 4.363 -2.966 -9.348 1.00 90.25 109 GLY A O 1
ATOM 828 N N . ASP A 1 110 ? 4.681 -0.760 -9.131 1.00 91.00 110 ASP A N 1
ATOM 829 C CA . ASP A 1 110 ? 4.953 -0.714 -7.691 1.00 91.00 110 ASP A CA 1
ATOM 830 C C . ASP A 1 110 ? 3.682 -0.504 -6.841 1.00 91.00 110 ASP A C 1
ATOM 832 O O . ASP A 1 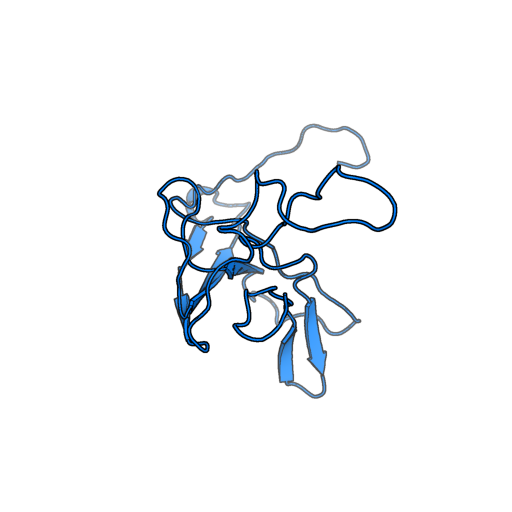110 ? 3.748 -0.145 -5.662 1.00 91.00 110 ASP A O 1
ATOM 836 N N . LYS A 1 111 ? 2.494 -0.683 -7.440 1.00 91.56 111 LYS A N 1
ATOM 837 C CA . LYS A 1 111 ? 1.200 -0.379 -6.812 1.00 91.56 111 LYS A CA 1
ATOM 838 C C . LYS A 1 111 ? 0.270 -1.574 -6.872 1.00 91.56 111 LYS A C 1
ATOM 840 O O . LYS A 1 111 ? 0.095 -2.207 -7.912 1.00 91.56 111 LYS A O 1
ATOM 845 N N . ILE A 1 112 ? -0.460 -1.784 -5.781 1.00 93.94 112 ILE A N 1
ATOM 846 C CA . ILE A 1 112 ? -1.754 -2.452 -5.895 1.00 93.94 112 ILE A CA 1
ATOM 847 C C . ILE A 1 112 ? -2.708 -1.468 -6.571 1.00 93.94 112 ILE A C 1
ATOM 849 O O . ILE A 1 112 ? -2.769 -0.291 -6.209 1.00 93.94 112 ILE A O 1
ATOM 853 N N . MET A 1 113 ? -3.458 -1.936 -7.559 1.00 91.50 113 MET A N 1
ATOM 854 C CA . MET A 1 113 ? -4.393 -1.091 -8.286 1.00 91.50 113 MET A CA 1
ATOM 855 C C . MET A 1 113 ? -5.611 -0.781 -7.419 1.00 91.50 113 MET A C 1
ATOM 857 O O . MET A 1 113 ? -6.206 -1.665 -6.800 1.00 91.50 113 MET A O 1
ATOM 861 N N . GLN A 1 114 ? -6.011 0.489 -7.406 1.00 89.94 114 GLN A N 1
ATOM 862 C CA . GLN A 1 114 ? -7.300 0.890 -6.851 1.00 89.94 114 GLN A CA 1
ATOM 863 C C . GLN A 1 114 ? -8.418 0.312 -7.744 1.00 89.94 114 GLN A C 1
ATOM 865 O O . GLN A 1 114 ? -8.341 0.413 -8.967 1.00 89.94 114 GLN A O 1
ATOM 870 N N . ARG A 1 115 ? -9.486 -0.296 -7.212 1.00 93.06 115 ARG A N 1
ATOM 871 C CA . ARG A 1 115 ? -9.933 -0.377 -5.804 1.00 93.06 115 ARG A CA 1
ATOM 872 C C . ARG A 1 115 ? -9.512 -1.672 -5.099 1.00 93.06 115 ARG A C 1
ATOM 874 O O . ARG A 1 115 ? -9.565 -2.741 -5.698 1.00 93.06 115 ARG A O 1
ATOM 881 N N . LEU A 1 116 ? -9.241 -1.576 -3.793 1.00 96.00 116 LEU A N 1
ATOM 882 C CA . LEU A 1 116 ? -9.329 -2.714 -2.871 1.00 96.00 116 LEU A CA 1
ATOM 883 C C . LEU A 1 116 ? -10.789 -2.919 -2.470 1.00 96.00 116 LEU A C 1
ATOM 885 O O . LEU A 1 116 ? -11.380 -2.059 -1.822 1.00 96.00 116 LEU A O 1
ATOM 889 N N . VAL A 1 117 ? -11.387 -4.036 -2.868 1.00 96.38 117 VAL A N 1
ATOM 890 C CA . VAL A 1 117 ? -12.838 -4.223 -2.778 1.00 96.38 117 VAL A CA 1
ATOM 891 C C . VAL A 1 117 ? -13.190 -5.172 -1.643 1.00 96.38 117 VAL A C 1
ATOM 893 O O . VAL A 1 117 ? -12.975 -6.374 -1.769 1.00 96.38 117 VAL A O 1
ATOM 896 N N . TYR A 1 118 ? -13.775 -4.655 -0.565 1.00 96.81 118 TYR A N 1
ATOM 897 C CA . TYR A 1 118 ? -14.354 -5.478 0.493 1.00 96.81 118 TYR A CA 1
ATOM 898 C C . TYR A 1 118 ? -15.747 -5.972 0.089 1.00 96.81 118 TYR A C 1
ATOM 900 O O . TYR A 1 118 ? -16.604 -5.182 -0.314 1.00 96.81 118 TYR A O 1
ATOM 908 N N . ARG A 1 119 ? -15.999 -7.274 0.261 1.00 95.62 119 ARG A N 1
ATOM 909 C CA . ARG A 1 119 ? -17.323 -7.887 0.104 1.00 95.62 119 ARG A CA 1
ATOM 910 C C . ARG A 1 119 ? -17.611 -8.882 1.210 1.00 95.62 119 ARG A C 1
ATOM 912 O O . ARG A 1 119 ? -16.739 -9.654 1.611 1.00 95.62 119 ARG A O 1
ATOM 919 N N . LYS A 1 120 ? -18.882 -8.932 1.606 1.00 95.00 120 LYS A N 1
ATOM 920 C CA . LYS A 1 120 ? -19.423 -9.938 2.517 1.00 95.00 120 LYS A CA 1
ATOM 921 C C . LYS A 1 120 ? -20.574 -10.697 1.863 1.00 95.00 120 LYS A C 1
ATOM 923 O O . LYS A 1 120 ? -21.627 -10.119 1.587 1.00 95.00 120 LYS A O 1
ATOM 928 N N . ILE A 1 121 ? -20.375 -11.990 1.611 1.00 92.88 121 ILE A N 1
ATOM 929 C CA . ILE A 1 121 ? -21.318 -12.861 0.893 1.00 92.88 121 ILE A CA 1
ATOM 930 C C . ILE A 1 121 ? -21.541 -14.127 1.719 1.00 92.88 121 ILE A C 1
ATOM 932 O O . ILE A 1 121 ? -20.582 -14.795 2.087 1.00 92.88 121 ILE A O 1
ATOM 936 N N . ALA A 1 122 ? -22.803 -14.450 2.028 1.00 91.75 122 ALA A N 1
ATOM 937 C CA . ALA A 1 122 ? -23.185 -15.646 2.796 1.00 91.75 122 ALA A CA 1
ATOM 938 C C . ALA A 1 122 ? -22.385 -15.843 4.108 1.00 91.75 122 ALA A C 1
ATOM 940 O O . ALA A 1 122 ? -22.042 -16.958 4.483 1.00 91.75 122 ALA A O 1
ATOM 941 N N . GLY A 1 123 ? -22.064 -14.743 4.801 1.00 89.31 123 GLY A N 1
ATOM 942 C CA . GLY A 1 123 ? -21.285 -14.763 6.045 1.00 89.31 123 GLY A CA 1
ATOM 943 C C . GLY A 1 123 ? -19.763 -14.813 5.864 1.00 89.31 123 GLY A C 1
ATOM 944 O O . GLY A 1 123 ? -19.051 -14.717 6.857 1.00 89.31 123 GLY A O 1
ATOM 945 N N . HIS A 1 124 ? -19.258 -14.899 4.632 1.00 93.88 124 HIS A N 1
ATOM 946 C CA . HIS A 1 124 ? -17.830 -14.863 4.329 1.00 93.88 124 HIS A CA 1
ATOM 947 C C . HIS A 1 124 ? -17.376 -13.452 3.944 1.00 93.88 124 HIS A C 1
ATOM 949 O O . HIS A 1 124 ? -18.000 -12.810 3.097 1.00 93.88 124 HIS A O 1
ATOM 955 N N . GLU A 1 125 ? -16.293 -12.978 4.559 1.00 94.94 125 GLU A N 1
ATOM 956 C CA . GLU A 1 125 ? -15.685 -11.668 4.307 1.00 94.94 125 GLU A CA 1
ATOM 957 C C . GLU A 1 125 ? -14.455 -11.828 3.411 1.00 94.94 125 GLU A C 1
ATOM 959 O O . GLU A 1 125 ? -13.618 -12.695 3.648 1.00 94.94 125 GLU A O 1
ATOM 964 N N . SER A 1 126 ? -14.339 -10.990 2.385 1.00 95.12 126 SER A N 1
ATOM 965 C CA . SER A 1 126 ? -13.265 -11.065 1.392 1.00 95.12 126 SER A CA 1
ATOM 966 C C . SER A 1 126 ? -12.822 -9.673 0.956 1.00 95.12 126 SER A C 1
ATOM 968 O O . SER A 1 126 ? -13.630 -8.743 0.933 1.00 95.12 126 SER A O 1
ATOM 970 N N . ILE A 1 127 ? -11.545 -9.542 0.592 1.00 96.44 127 ILE A N 1
ATOM 971 C CA . ILE A 1 127 ? -11.011 -8.375 -0.112 1.00 96.44 127 ILE A CA 1
ATOM 972 C C . ILE A 1 127 ? -10.486 -8.850 -1.463 1.00 96.44 127 ILE A C 1
ATOM 974 O O . ILE A 1 127 ? -9.696 -9.789 -1.527 1.00 96.44 127 ILE A O 1
ATOM 978 N N . VAL A 1 128 ? -10.926 -8.200 -2.536 1.00 95.62 128 VAL A N 1
ATOM 979 C CA . VAL A 1 128 ? -10.423 -8.430 -3.892 1.00 95.62 128 VAL A CA 1
ATOM 980 C C . VAL A 1 128 ? -9.479 -7.292 -4.255 1.00 95.62 128 VAL A C 1
ATOM 982 O O . VAL A 1 128 ? -9.841 -6.120 -4.150 1.00 95.62 128 VAL A O 1
ATOM 985 N N . ALA A 1 129 ? -8.272 -7.650 -4.681 1.00 95.25 129 ALA A N 1
ATOM 986 C CA . ALA A 1 129 ? -7.218 -6.727 -5.077 1.00 95.25 129 ALA A CA 1
ATOM 987 C C . ALA A 1 129 ? -6.614 -7.170 -6.414 1.00 95.25 129 ALA A C 1
ATOM 989 O O . ALA A 1 129 ? -6.578 -8.364 -6.714 1.00 95.25 129 ALA A O 1
ATOM 990 N N . ALA A 1 130 ? -6.120 -6.209 -7.194 1.00 94.56 130 ALA A N 1
ATOM 991 C CA . ALA A 1 130 ? -5.398 -6.464 -8.434 1.00 94.56 130 ALA A CA 1
ATOM 992 C C . ALA A 1 130 ? -3.986 -5.880 -8.339 1.00 94.56 130 ALA A C 1
ATOM 994 O O . ALA A 1 130 ? -3.813 -4.722 -7.965 1.00 94.56 130 ALA A O 1
ATOM 995 N N . HIS A 1 131 ? -2.986 -6.683 -8.685 1.00 91.94 131 HIS A N 1
ATOM 996 C CA . HIS A 1 131 ? -1.579 -6.301 -8.671 1.00 91.94 131 HIS A CA 1
ATOM 997 C C . HIS A 1 131 ? -0.930 -6.779 -9.970 1.00 91.94 131 HIS A C 1
ATOM 999 O O . HIS A 1 131 ? -1.073 -7.945 -10.342 1.00 91.94 131 HIS A O 1
ATOM 1005 N N . SER A 1 132 ? -0.267 -5.866 -10.673 1.00 89.81 132 SER A N 1
ATOM 1006 C CA . SER A 1 132 ? 0.421 -6.159 -11.929 1.00 89.81 132 SER A CA 1
ATOM 1007 C C . SER A 1 132 ? 1.862 -6.554 -11.638 1.00 89.81 132 SER A C 1
ATOM 1009 O O . SER A 1 132 ? 2.563 -5.829 -10.945 1.00 89.81 132 SER A O 1
ATOM 1011 N N . VAL A 1 133 ? 2.319 -7.667 -12.204 1.00 91.56 133 VAL A N 1
ATOM 1012 C CA . VAL A 1 133 ? 3.685 -8.176 -12.013 1.00 91.56 133 VAL A CA 1
ATOM 1013 C C . VAL A 1 133 ? 4.364 -8.397 -13.360 1.00 91.56 133 VAL A C 1
ATOM 1015 O O . VAL A 1 133 ? 3.694 -8.682 -14.357 1.00 91.56 133 VAL A O 1
ATOM 1018 N N . ALA A 1 134 ? 5.690 -8.288 -13.407 1.00 91.50 134 ALA A N 1
ATOM 1019 C CA . ALA A 1 134 ? 6.462 -8.692 -14.571 1.00 91.50 134 ALA A CA 1
ATOM 1020 C C . ALA A 1 134 ? 6.425 -10.219 -14.683 1.00 91.50 134 ALA A C 1
ATOM 1022 O O . ALA A 1 134 ? 6.876 -10.934 -13.789 1.00 91.50 134 ALA A O 1
ATOM 1023 N N . THR A 1 135 ? 5.887 -10.732 -15.785 1.00 76.31 135 THR A N 1
ATOM 1024 C CA . THR A 1 135 ? 5.930 -12.169 -16.075 1.00 76.31 135 THR A CA 1
ATOM 1025 C C . THR A 1 135 ? 7.032 -12.431 -17.091 1.00 76.31 135 THR A C 1
ATOM 1027 O O . THR A 1 135 ? 7.187 -11.669 -18.040 1.00 76.31 135 THR A O 1
ATOM 1030 N N . GLN A 1 136 ? 7.784 -13.524 -16.939 1.00 64.69 136 GLN A N 1
ATOM 1031 C CA . GLN A 1 136 ? 8.870 -13.865 -17.873 1.00 64.69 136 GLN A CA 1
ATOM 1032 C C . GLN A 1 136 ? 8.390 -14.190 -19.308 1.00 64.69 136 GLN A C 1
ATOM 1034 O O . GLN A 1 136 ? 9.213 -14.464 -20.175 1.00 64.69 136 GLN A O 1
ATOM 1039 N N . GLY A 1 137 ? 7.077 -14.176 -19.575 1.00 57.56 137 GLY A N 1
ATOM 1040 C CA . GLY A 1 137 ? 6.484 -14.573 -20.857 1.00 57.56 137 GLY A CA 1
ATOM 1041 C C . GLY A 1 137 ? 5.812 -13.462 -21.674 1.00 57.56 137 GLY A C 1
ATOM 1042 O O . GLY A 1 137 ? 5.331 -13.760 -22.764 1.00 57.56 137 GLY A O 1
ATOM 1043 N N . GLY A 1 138 ? 5.738 -12.219 -21.186 1.00 45.16 138 GLY A N 1
ATOM 1044 C CA . GLY A 1 138 ? 5.096 -11.105 -21.901 1.00 45.16 138 GLY A CA 1
ATOM 1045 C C . GLY A 1 138 ? 6.108 -10.015 -22.246 1.00 45.16 138 GLY A C 1
ATOM 1046 O O . GLY A 1 138 ? 6.641 -9.394 -21.331 1.00 45.16 138 GLY A O 1
ATOM 1047 N N . GLY A 1 139 ? 6.402 -9.851 -23.541 1.00 39.31 139 GLY A N 1
ATOM 1048 C CA . GLY A 1 139 ? 7.388 -8.896 -24.073 1.00 39.31 139 GLY A CA 1
ATOM 1049 C C . GLY A 1 139 ? 6.974 -7.430 -24.061 1.00 39.31 139 GLY A C 1
ATOM 1050 O O . GLY A 1 139 ? 5.826 -7.120 -23.673 1.00 39.31 139 GLY A O 1
#